Protein AF-A0A836QA30-F1 (afdb_monomer)

Foldseek 3Di:
DDPPDDPVVVVVVVVVVVVVVVVVVPPDPQQAWKKAWQAAWKWKADPNDTDIDGDHGDIDGDDAFIKIFGAPQTWMWTAALSNQKIKIFGHGWIKTFHDHDNVDTDIDTPDDDMDIDHHDDPDDPDDPPDPDDPDDDDDDDDDDPPPDPPDDPPDDPDDDDDDDDD

Secondary structure (DSSP, 8-state):
------HHHHHHHHHHHHHHHHHTT--------EEEEEES-EEEEETTEEEEE--TT-EEE--TT-EEEE-TT-EEEEEETTTTEEEEE-TT-EEEEEEE-SS-EEEEEEES-EEEE-PPPPP-------------------------------------------

Solvent-accessible surface area (backbone atoms only — not comparable to full-atom values): 10406 Å² total; per-residue (Å²): 136,82,84,83,75,55,70,69,59,53,53,50,52,50,51,55,51,52,56,52,56,62,67,59,71,72,60,71,80,68,52,64,34,29,36,34,33,67,37,46,35,36,38,42,36,49,96,91,43,77,47,81,48,65,62,56,78,44,75,43,85,56,56,67,57,28,30,42,38,32,33,68,80,15,36,33,43,34,32,32,74,62,60,57,25,39,37,39,40,33,41,58,17,33,36,35,36,57,44,74,52,96,88,51,74,44,70,43,78,79,44,65,48,71,50,79,46,71,66,76,76,80,79,74,93,66,79,90,75,83,86,83,77,93,71,93,80,86,81,86,80,92,71,84,84,84,73,83,81,87,68,88,82,87,70,84,84,76,79,85,78,84,81,80,85,128

Radius of gyration: 31.11 Å; Cα contacts (8 Å, |Δi|>4): 246; chains: 1; bounding box: 114×48×66 Å

Sequence (166 aa):
MQLIISKNKIVRLFGTVCVGLFFLQNIAIGAQNSLELHSGIVKLIRNGKSVILQKAGETYSLLANDRLQTGKDTQVSVYLKNRDNTVKLFSHSFFKLDDLSEEENSVALLTGKSNFSVKPLPESSGDEKEVNQNKEMKKVPENTLTAKLGGKLKGNLTKLVRTKQR

Structure (mmCIF, N/CA/C/O backbone):
data_AF-A0A836QA30-F1
#
_entry.id   AF-A0A836QA30-F1
#
loop_
_atom_site.group_PDB
_atom_site.id
_atom_site.type_symbol
_atom_site.label_atom_id
_atom_site.label_alt_id
_atom_site.label_comp_id
_atom_site.label_asym_id
_atom_site.label_entity_id
_atom_site.label_seq_id
_atom_site.pdbx_PDB_ins_code
_atom_site.Cartn_x
_atom_site.Cartn_y
_atom_site.Cartn_z
_atom_site.occupancy
_atom_site.B_iso_or_equiv
_atom_site.auth_seq_id
_atom_site.auth_comp_id
_atom_site.auth_asym_id
_atom_site.auth_atom_id
_atom_site.pdbx_PDB_model_num
ATOM 1 N N . MET A 1 1 ? 67.100 3.091 5.320 1.00 42.00 1 MET A N 1
ATOM 2 C CA . MET A 1 1 ? 66.411 4.398 5.357 1.00 42.00 1 MET A CA 1
ATOM 3 C C . MET A 1 1 ? 65.040 4.187 5.983 1.00 42.00 1 MET A C 1
ATOM 5 O O . MET A 1 1 ? 64.217 3.519 5.377 1.00 42.00 1 MET A O 1
ATOM 9 N N . GLN A 1 2 ? 64.838 4.636 7.223 1.00 43.09 2 GLN A N 1
ATOM 10 C CA . GLN A 1 2 ? 63.576 4.464 7.956 1.00 43.09 2 GLN A CA 1
ATOM 11 C C . GLN A 1 2 ? 62.669 5.663 7.657 1.00 43.09 2 GLN A C 1
ATOM 13 O O . GLN A 1 2 ? 63.050 6.804 7.918 1.00 43.09 2 GLN A O 1
ATOM 18 N N . LEU A 1 3 ? 61.496 5.419 7.071 1.00 51.47 3 LEU A N 1
ATOM 19 C CA . LEU A 1 3 ? 60.522 6.465 6.765 1.00 51.47 3 LEU A CA 1
ATOM 20 C C . LEU A 1 3 ? 59.831 6.882 8.075 1.00 51.47 3 LEU A C 1
ATOM 22 O O . LEU A 1 3 ? 58.928 6.205 8.561 1.00 51.47 3 LEU A O 1
ATOM 26 N N . ILE A 1 4 ? 60.272 7.986 8.679 1.00 60.66 4 ILE A N 1
ATOM 27 C CA . ILE A 1 4 ? 59.645 8.544 9.884 1.00 60.66 4 ILE A CA 1
ATOM 28 C C . ILE A 1 4 ? 58.385 9.294 9.447 1.00 60.66 4 ILE A C 1
ATOM 30 O O . ILE A 1 4 ? 58.407 10.488 9.143 1.00 60.66 4 ILE A O 1
ATOM 34 N N . ILE A 1 5 ? 57.266 8.578 9.374 1.00 59.31 5 ILE A N 1
ATOM 35 C CA . ILE A 1 5 ? 55.958 9.193 9.152 1.00 59.31 5 ILE A CA 1
ATOM 36 C C . ILE A 1 5 ? 55.502 9.785 10.488 1.00 59.31 5 ILE A C 1
ATOM 38 O O . ILE A 1 5 ? 55.286 9.067 11.464 1.00 59.31 5 ILE A O 1
ATOM 42 N N . SER A 1 6 ? 55.369 11.112 10.557 1.00 60.56 6 SER A N 1
ATOM 43 C CA . SER A 1 6 ? 54.901 11.775 11.774 1.00 60.56 6 SER A CA 1
ATOM 44 C C . SER A 1 6 ? 53.433 11.426 12.043 1.00 60.56 6 SER A C 1
ATOM 46 O O . SER A 1 6 ? 52.582 11.530 11.155 1.00 60.56 6 SER A O 1
ATOM 48 N N . LYS A 1 7 ? 53.119 11.040 13.289 1.00 58.62 7 LYS A N 1
ATOM 49 C CA . LYS A 1 7 ? 51.756 10.678 13.731 1.00 58.62 7 LYS A CA 1
ATOM 50 C C . LYS A 1 7 ? 50.705 11.722 13.316 1.00 58.62 7 LYS A C 1
ATOM 52 O O . LYS A 1 7 ? 49.603 11.363 12.921 1.00 58.62 7 LYS A O 1
ATOM 57 N N . ASN A 1 8 ? 51.074 13.004 13.286 1.00 57.38 8 ASN A N 1
ATOM 58 C CA . ASN A 1 8 ? 50.180 14.114 12.935 1.00 57.38 8 ASN A CA 1
ATOM 59 C C . ASN A 1 8 ? 49.786 14.140 11.445 1.00 57.38 8 ASN A C 1
ATOM 61 O O . ASN A 1 8 ? 48.701 14.618 11.114 1.00 57.38 8 ASN A O 1
ATOM 65 N N . LYS A 1 9 ? 50.638 13.629 10.540 1.00 57.25 9 LYS A N 1
ATOM 66 C CA . LYS A 1 9 ? 50.304 13.490 9.111 1.00 57.25 9 LYS A CA 1
ATOM 67 C C . LYS A 1 9 ? 49.344 12.322 8.873 1.00 57.25 9 LYS A C 1
ATOM 69 O O . LYS A 1 9 ? 48.428 12.470 8.074 1.00 57.25 9 LYS A O 1
ATOM 74 N N . ILE A 1 10 ? 49.492 11.218 9.613 1.00 59.97 10 ILE A N 1
ATOM 75 C CA . ILE A 1 10 ? 48.568 10.068 9.568 1.00 59.97 10 ILE A CA 1
ATOM 76 C C . ILE A 1 10 ? 47.189 10.460 10.106 1.00 59.97 10 ILE A C 1
ATOM 78 O O . ILE A 1 10 ? 46.189 10.156 9.468 1.00 59.97 10 ILE A O 1
ATOM 82 N N . VAL A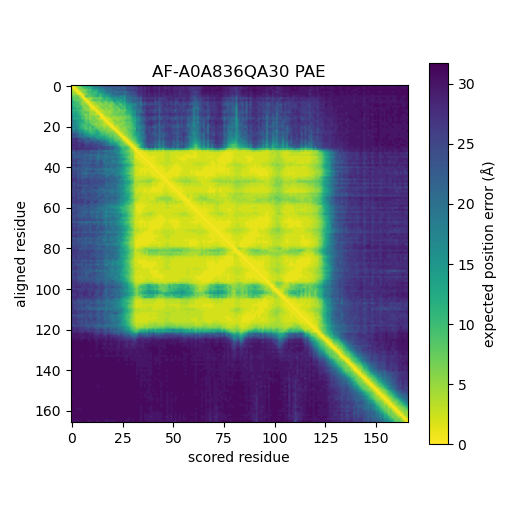 1 11 ? 47.125 11.190 11.226 1.00 60.25 11 VAL A N 1
ATOM 83 C CA . VAL A 1 11 ? 45.853 11.651 11.818 1.00 60.25 11 VAL A CA 1
ATOM 84 C C . VAL A 1 11 ? 45.111 12.616 10.889 1.00 60.25 11 VAL A C 1
ATOM 86 O O . VAL A 1 11 ? 43.897 12.507 10.740 1.00 60.25 11 VAL A O 1
ATOM 89 N N . ARG A 1 12 ? 45.826 13.524 10.210 1.00 59.16 12 ARG A N 1
ATOM 90 C CA . ARG A 1 12 ? 45.219 14.408 9.202 1.00 59.16 12 ARG A CA 1
ATOM 91 C C . ARG A 1 12 ? 44.728 13.640 7.976 1.00 59.16 12 ARG A C 1
ATOM 93 O O . ARG A 1 12 ? 43.618 13.895 7.529 1.00 59.16 12 ARG A O 1
ATOM 100 N N . LEU A 1 13 ? 45.508 12.679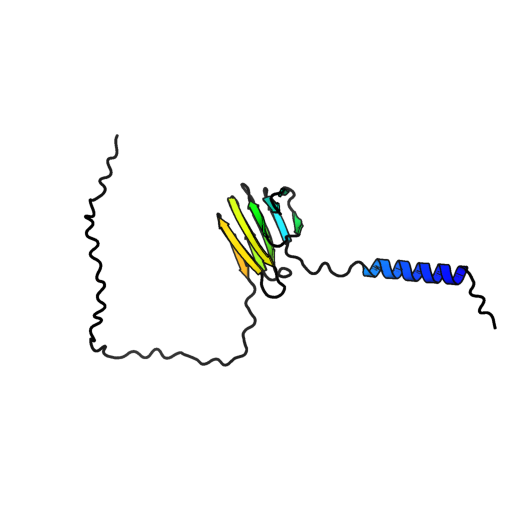 7.479 1.00 59.44 13 LEU A N 1
ATOM 101 C CA . LEU A 1 13 ? 45.127 11.866 6.324 1.00 59.44 13 LEU A CA 1
ATOM 102 C C . LEU A 1 13 ? 43.908 10.977 6.632 1.00 59.44 13 LEU A C 1
ATOM 104 O O . LEU A 1 13 ? 42.975 10.936 5.838 1.00 59.44 13 LEU A O 1
ATOM 108 N N . PHE A 1 14 ? 43.866 10.348 7.812 1.00 59.19 14 PHE A N 1
ATOM 109 C CA . PHE A 1 14 ? 42.701 9.586 8.276 1.00 59.19 14 PHE A CA 1
ATOM 110 C C . PHE A 1 14 ? 41.471 10.474 8.477 1.00 59.19 14 PHE A C 1
ATOM 112 O O . PHE A 1 14 ? 40.382 10.095 8.064 1.00 59.19 14 PHE A O 1
ATOM 119 N N . GLY A 1 15 ? 41.628 11.669 9.056 1.00 59.62 15 GLY A N 1
ATOM 120 C CA . GLY A 1 15 ? 40.524 12.617 9.227 1.00 59.62 15 GLY A CA 1
ATOM 121 C C . GLY A 1 15 ? 39.902 13.038 7.893 1.00 59.62 15 GLY A C 1
ATOM 122 O O . GLY A 1 15 ? 38.684 13.000 7.746 1.00 59.62 15 GLY A O 1
ATOM 123 N N . THR A 1 16 ? 40.724 13.369 6.894 1.00 61.72 16 THR A N 1
ATOM 124 C CA . THR A 1 16 ? 40.241 13.765 5.562 1.00 61.72 16 THR A CA 1
ATOM 125 C C . THR A 1 16 ? 39.596 12.599 4.804 1.00 61.72 16 THR A C 1
ATOM 127 O O . THR A 1 16 ? 38.565 12.795 4.164 1.00 61.72 16 THR A O 1
ATOM 130 N N . VAL A 1 17 ? 40.135 11.380 4.918 1.00 64.19 17 VAL A N 1
ATOM 131 C CA . VAL A 1 17 ? 39.548 10.176 4.300 1.00 64.19 17 VAL A CA 1
ATOM 132 C C . VAL A 1 17 ? 38.220 9.793 4.964 1.00 64.19 17 VAL A C 1
ATOM 134 O O . VAL A 1 17 ? 37.253 9.516 4.260 1.00 64.19 17 VAL A O 1
ATOM 137 N N . CYS A 1 18 ? 38.122 9.848 6.296 1.00 60.84 18 CYS A N 1
ATOM 138 C CA . CYS A 1 18 ? 36.878 9.566 7.019 1.00 60.84 18 CYS A CA 1
ATOM 139 C C . CYS A 1 18 ? 35.778 10.588 6.700 1.00 60.84 18 CYS A C 1
ATOM 141 O O . CYS A 1 18 ? 34.635 10.200 6.480 1.00 60.84 18 CYS A O 1
ATOM 143 N N . VAL A 1 19 ? 36.115 11.880 6.617 1.00 60.50 19 VAL A N 1
ATOM 144 C CA . VAL A 1 19 ? 35.158 12.926 6.222 1.00 60.50 19 VAL A CA 1
ATOM 145 C C . VAL A 1 19 ? 34.716 12.742 4.765 1.00 60.50 19 VAL A C 1
ATOM 147 O O . VAL A 1 19 ? 33.528 12.850 4.481 1.00 60.50 19 VAL A O 1
ATOM 150 N N . GLY A 1 20 ? 35.625 12.368 3.857 1.00 59.28 20 GLY A N 1
ATOM 151 C CA . GLY A 1 20 ? 35.287 12.024 2.470 1.00 59.28 20 GLY A CA 1
ATOM 152 C C . GLY A 1 20 ? 34.356 10.810 2.347 1.00 59.28 20 GLY A C 1
ATOM 153 O O . GLY A 1 20 ? 33.390 10.863 1.589 1.00 59.28 20 GLY A O 1
ATOM 154 N N . LEU A 1 21 ? 34.579 9.746 3.132 1.00 57.50 21 LEU A N 1
ATOM 155 C CA . LEU A 1 21 ? 33.704 8.563 3.148 1.00 57.50 21 LEU A CA 1
ATOM 156 C C . LEU A 1 21 ? 32.300 8.851 3.703 1.00 57.50 21 LEU A C 1
ATOM 158 O O . LEU A 1 21 ? 31.344 8.216 3.261 1.00 57.50 21 LEU A O 1
ATOM 162 N N . PHE A 1 22 ? 32.148 9.803 4.630 1.00 56.12 22 PHE A N 1
ATOM 163 C CA . PHE A 1 22 ? 30.830 10.209 5.137 1.00 56.12 22 PHE A CA 1
ATOM 164 C C . PHE A 1 22 ? 29.952 10.845 4.047 1.00 56.12 22 PHE A C 1
ATOM 166 O O . PHE A 1 22 ? 28.738 10.649 4.051 1.00 56.12 22 PHE A O 1
ATOM 173 N N . PHE A 1 23 ? 30.543 11.545 3.073 1.00 54.69 23 PHE A N 1
ATOM 174 C CA . PHE A 1 23 ? 29.789 12.142 1.964 1.00 54.69 23 PHE A CA 1
ATOM 175 C C . PHE A 1 23 ? 29.362 11.130 0.892 1.00 54.69 23 PHE A C 1
ATOM 177 O O . PHE A 1 23 ? 28.384 11.380 0.189 1.00 54.69 23 PHE A O 1
ATOM 184 N N . LEU A 1 24 ? 30.021 9.969 0.793 1.00 55.22 24 LEU A N 1
ATOM 185 C CA . LEU A 1 24 ? 29.634 8.920 -0.157 1.00 55.22 24 LEU A CA 1
ATOM 186 C C . LEU A 1 24 ? 28.432 8.080 0.301 1.00 55.22 24 LEU A C 1
ATOM 188 O O . LEU A 1 24 ? 27.913 7.313 -0.498 1.00 55.22 24 LEU A O 1
ATOM 192 N N . GLN A 1 25 ? 27.947 8.216 1.541 1.00 49.94 25 GLN A N 1
ATOM 193 C CA . GLN A 1 25 ? 26.810 7.415 2.025 1.00 49.94 25 GLN A CA 1
ATOM 194 C C . GLN A 1 25 ? 25.441 7.893 1.516 1.00 49.94 25 GLN A C 1
ATOM 196 O O . GLN A 1 25 ? 24.448 7.199 1.710 1.00 49.94 25 GLN A O 1
ATOM 201 N N . ASN A 1 26 ? 25.378 9.012 0.788 1.00 48.56 26 ASN A N 1
ATOM 202 C CA . ASN A 1 26 ? 24.203 9.377 -0.008 1.00 48.56 26 ASN A CA 1
ATOM 203 C C . ASN A 1 26 ? 24.276 8.734 -1.402 1.00 48.56 26 ASN A C 1
ATOM 205 O O . ASN A 1 26 ? 24.050 9.397 -2.415 1.00 48.56 26 ASN A O 1
ATOM 209 N N . ILE A 1 27 ? 24.613 7.441 -1.472 1.00 50.47 27 ILE A N 1
ATOM 210 C CA . ILE A 1 27 ? 24.292 6.661 -2.667 1.00 50.47 27 ILE A CA 1
ATOM 211 C C . ILE A 1 27 ? 22.777 6.699 -2.759 1.00 50.47 27 ILE A C 1
ATOM 213 O O . ILE A 1 27 ? 22.088 6.287 -1.825 1.00 50.47 27 ILE A O 1
ATOM 217 N N . ALA A 1 28 ? 22.308 7.293 -3.855 1.00 47.84 28 ALA A N 1
ATOM 218 C CA . ALA A 1 28 ? 20.918 7.443 -4.224 1.00 47.84 28 ALA A CA 1
ATOM 219 C C . ALA A 1 28 ? 20.082 6.301 -3.647 1.00 47.84 28 ALA A C 1
ATOM 221 O O . ALA A 1 28 ? 20.346 5.130 -3.930 1.00 47.84 28 ALA A O 1
ATOM 222 N N . ILE A 1 29 ? 19.073 6.651 -2.847 1.00 49.47 29 ILE A N 1
ATOM 223 C CA . ILE A 1 29 ? 17.945 5.768 -2.576 1.00 49.47 29 ILE A CA 1
ATOM 224 C C . ILE A 1 29 ? 17.317 5.542 -3.954 1.00 49.47 29 ILE A C 1
ATOM 226 O O . ILE A 1 29 ? 16.447 6.302 -4.380 1.00 49.47 29 ILE A O 1
ATOM 230 N N . GLY A 1 30 ? 17.864 4.578 -4.706 1.00 46.28 30 GLY A N 1
ATOM 231 C CA . GLY A 1 30 ? 17.323 4.112 -5.971 1.00 46.28 30 GLY A CA 1
ATOM 232 C C . GLY A 1 30 ? 15.865 3.838 -5.687 1.00 46.28 30 GLY A C 1
ATOM 233 O O . GLY A 1 30 ? 15.567 3.174 -4.697 1.00 46.28 30 GLY A O 1
ATOM 234 N N . ALA A 1 31 ? 14.989 4.515 -6.418 1.00 54.00 31 ALA A N 1
ATOM 235 C CA . ALA A 1 31 ? 13.621 4.779 -6.020 1.00 54.00 31 ALA A CA 1
ATOM 236 C C . ALA A 1 31 ? 12.812 3.479 -5.835 1.00 54.00 31 ALA A C 1
ATOM 238 O O . ALA A 1 31 ? 12.088 3.001 -6.705 1.00 54.00 31 ALA A O 1
ATOM 239 N N . GLN A 1 32 ? 12.932 2.924 -4.630 1.00 75.19 32 GLN A N 1
ATOM 240 C CA . GLN A 1 32 ? 12.222 1.745 -4.178 1.00 75.19 32 GLN A CA 1
ATOM 241 C C . GLN A 1 32 ? 10.716 1.990 -4.276 1.00 75.19 32 GLN A C 1
ATOM 243 O O . GLN A 1 32 ? 10.222 3.113 -4.107 1.00 75.19 32 GLN A O 1
ATOM 248 N N . ASN A 1 33 ? 9.985 0.911 -4.552 1.00 89.38 33 ASN A N 1
ATOM 249 C CA . ASN A 1 33 ? 8.530 0.915 -4.550 1.00 89.38 33 ASN A CA 1
ATOM 250 C C . ASN A 1 33 ? 8.043 1.501 -3.220 1.00 89.38 33 ASN A C 1
ATOM 252 O O . ASN A 1 33 ? 8.533 1.136 -2.150 1.00 89.38 33 ASN A O 1
ATOM 256 N N . SER A 1 34 ? 7.130 2.462 -3.277 1.00 93.31 34 SER A N 1
ATOM 257 C CA . SER A 1 34 ? 6.763 3.255 -2.105 1.00 93.31 34 SER A CA 1
ATOM 258 C C . SER A 1 34 ? 5.293 3.638 -2.106 1.00 93.31 34 SER A C 1
ATOM 260 O O . SER A 1 34 ? 4.612 3.589 -3.127 1.00 93.31 34 SER A O 1
ATOM 262 N N . LEU A 1 35 ? 4.794 3.995 -0.931 1.00 95.19 35 LEU A N 1
ATOM 263 C CA . LEU A 1 35 ? 3.431 4.436 -0.692 1.00 95.19 35 LEU A CA 1
ATOM 264 C C . LEU A 1 35 ? 3.449 5.808 -0.038 1.00 95.19 35 LEU A C 1
ATOM 266 O O . LEU A 1 35 ? 4.111 5.991 0.974 1.00 95.19 35 LEU A O 1
ATOM 270 N N . GLU A 1 36 ? 2.664 6.733 -0.570 1.00 96.50 36 GLU A N 1
ATOM 271 C CA . GLU A 1 36 ? 2.393 8.037 0.021 1.00 96.50 36 GLU A CA 1
ATOM 272 C C . GLU A 1 36 ? 0.914 8.130 0.397 1.00 96.50 36 GLU A C 1
ATOM 274 O O . GLU A 1 36 ? 0.019 7.913 -0.431 1.00 96.50 36 GLU A O 1
ATOM 279 N N . LEU A 1 37 ? 0.659 8.431 1.670 1.00 97.06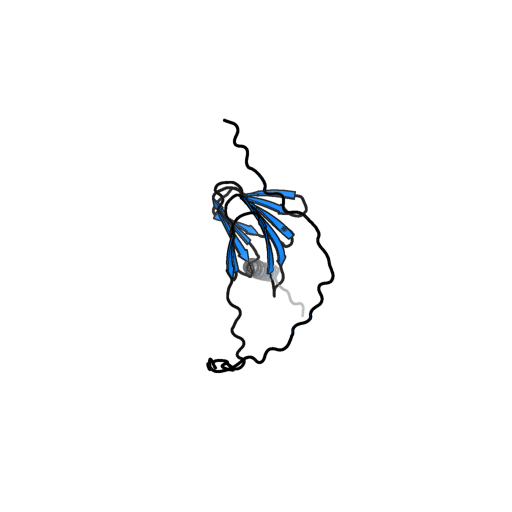 37 LEU A N 1
ATOM 280 C CA . LEU A 1 37 ? -0.687 8.625 2.198 1.00 97.06 37 LEU A CA 1
ATOM 281 C C . LEU A 1 37 ? -1.103 10.089 2.018 1.00 97.06 37 LEU A C 1
ATOM 283 O O . LEU A 1 37 ? -0.474 10.968 2.592 1.00 97.06 37 LEU A O 1
ATOM 287 N N . HIS A 1 38 ? -2.178 10.364 1.279 1.00 96.62 38 HIS A N 1
ATOM 288 C CA . HIS A 1 38 ? -2.700 11.733 1.108 1.00 96.62 38 HIS A CA 1
ATOM 289 C C . HIS A 1 38 ? -3.747 12.077 2.163 1.00 96.62 38 HIS A C 1
ATOM 291 O O . HIS A 1 38 ? -3.761 13.178 2.704 1.00 96.62 38 HIS A O 1
ATOM 297 N N . SER A 1 39 ? -4.623 11.124 2.475 1.00 96.94 39 SER A N 1
ATOM 298 C CA . SER A 1 39 ? -5.668 11.280 3.487 1.00 96.94 39 SER A CA 1
ATOM 299 C C . SER A 1 39 ? -6.110 9.930 4.039 1.00 96.94 39 SER A C 1
ATOM 301 O O . SER A 1 39 ? -5.971 8.905 3.370 1.00 96.94 39 SER A O 1
ATOM 303 N N . GLY A 1 40 ? -6.711 9.937 5.229 1.00 96.31 40 GLY A N 1
ATOM 304 C CA . GLY A 1 40 ? -7.340 8.763 5.830 1.00 96.31 40 GLY A CA 1
ATOM 305 C C . GLY A 1 40 ? -6.350 7.823 6.518 1.00 96.31 40 GLY A C 1
ATOM 306 O O . GLY A 1 40 ? -5.447 8.262 7.225 1.00 96.31 40 GLY A O 1
ATOM 307 N N . ILE A 1 41 ? -6.563 6.517 6.360 1.00 97.31 41 ILE A N 1
ATOM 308 C CA . ILE A 1 41 ? -5.853 5.470 7.102 1.00 97.31 41 ILE A CA 1
ATOM 309 C C . ILE A 1 41 ? -5.555 4.275 6.202 1.00 97.31 41 ILE A C 1
ATOM 311 O O . ILE A 1 41 ? -6.415 3.799 5.458 1.00 97.31 41 ILE A O 1
ATOM 315 N N . VAL A 1 42 ? -4.341 3.744 6.311 1.00 98.19 42 VAL A N 1
ATOM 316 C CA . VAL A 1 42 ? -3.916 2.546 5.581 1.00 98.19 42 VAL A CA 1
ATOM 317 C C . VAL A 1 42 ? -3.372 1.525 6.552 1.00 98.19 42 VAL A C 1
ATOM 319 O O . VAL A 1 42 ? -2.542 1.829 7.403 1.00 98.19 42 VAL A O 1
ATOM 322 N N . LYS A 1 43 ? -3.804 0.282 6.396 1.00 98.25 43 LYS A N 1
ATOM 323 C CA . LYS A 1 43 ? -3.204 -0.867 7.058 1.00 98.25 43 LYS A CA 1
ATOM 324 C C . LYS A 1 43 ? -2.224 -1.531 6.096 1.00 98.25 43 LYS A C 1
ATOM 326 O O . LYS A 1 43 ? -2.642 -2.132 5.108 1.00 98.25 43 LYS A O 1
ATOM 331 N N . LEU A 1 44 ? -0.936 -1.426 6.405 1.00 97.81 44 LEU A N 1
ATOM 332 C CA . LEU A 1 44 ? 0.137 -2.165 5.746 1.00 97.81 44 LEU A CA 1
ATOM 333 C C . LEU A 1 44 ? 0.291 -3.524 6.431 1.00 97.81 44 LEU A C 1
ATOM 335 O O . LEU A 1 44 ? 0.501 -3.593 7.639 1.00 97.81 44 LEU A O 1
ATOM 339 N N . ILE A 1 45 ? 0.191 -4.606 5.668 1.00 98.00 45 ILE A N 1
ATOM 340 C CA . ILE A 1 45 ? 0.303 -5.979 6.154 1.00 98.00 45 ILE A CA 1
ATOM 341 C C . ILE A 1 45 ? 1.543 -6.614 5.530 1.00 98.00 45 ILE A C 1
ATOM 343 O O . ILE A 1 45 ? 1.574 -6.856 4.324 1.00 98.00 45 ILE A O 1
ATOM 347 N N . ARG A 1 46 ? 2.521 -6.950 6.371 1.00 95.62 46 ARG A N 1
ATOM 348 C CA . ARG A 1 46 ? 3.806 -7.544 5.989 1.00 95.62 46 ARG A CA 1
ATOM 349 C C . ARG A 1 46 ? 4.082 -8.769 6.849 1.00 95.62 46 ARG A C 1
ATOM 351 O O . ARG A 1 46 ? 4.108 -8.669 8.073 1.00 95.62 46 ARG A O 1
ATOM 358 N N . ASN A 1 47 ? 4.276 -9.930 6.223 1.00 92.75 47 ASN A N 1
ATOM 359 C CA . ASN A 1 47 ? 4.596 -11.192 6.912 1.00 92.75 47 ASN A CA 1
ATOM 360 C C . ASN A 1 47 ? 3.654 -11.498 8.097 1.00 92.75 47 ASN A C 1
ATOM 362 O O . ASN A 1 47 ? 4.089 -11.833 9.195 1.00 92.75 47 ASN A O 1
ATOM 366 N N . GLY A 1 48 ? 2.348 -11.290 7.897 1.00 92.44 48 GLY A N 1
ATOM 367 C CA . GLY A 1 48 ? 1.312 -11.489 8.922 1.00 92.44 48 GLY A CA 1
ATOM 368 C C . GLY A 1 48 ? 1.204 -10.377 9.974 1.00 92.44 48 GLY A C 1
ATOM 369 O O . GLY A 1 48 ? 0.207 -10.318 10.689 1.00 92.44 48 GLY A O 1
ATOM 370 N N . LYS A 1 49 ? 2.165 -9.450 10.042 1.00 96.75 49 LYS A N 1
ATOM 371 C CA . LYS A 1 49 ? 2.121 -8.281 10.930 1.00 96.75 49 LYS A CA 1
ATOM 372 C C . LYS A 1 49 ? 1.427 -7.119 10.240 1.00 96.75 49 LYS A C 1
ATOM 374 O O . LYS A 1 49 ? 1.539 -6.954 9.030 1.00 96.75 49 LYS A O 1
ATOM 379 N N . SER A 1 50 ? 0.701 -6.319 11.013 1.00 96.88 50 SER A N 1
ATOM 380 C CA . SER A 1 50 ? -0.014 -5.148 10.508 1.00 96.88 50 SER A CA 1
ATOM 381 C C . SER A 1 50 ? 0.520 -3.875 11.147 1.00 96.88 50 SER A C 1
ATOM 383 O O . SER A 1 50 ? 0.659 -3.818 12.365 1.00 96.88 50 SER A O 1
ATOM 385 N N . VAL A 1 51 ? 0.765 -2.857 10.331 1.00 96.94 51 VAL A N 1
ATOM 386 C CA . VAL A 1 51 ? 1.121 -1.502 10.755 1.00 96.94 51 VAL A CA 1
ATOM 387 C C . VAL A 1 51 ? 0.054 -0.549 10.232 1.00 96.94 51 VAL A C 1
ATOM 389 O O . VAL A 1 51 ? -0.396 -0.673 9.094 1.00 96.94 51 VAL A O 1
ATOM 392 N N . ILE A 1 52 ? -0.378 0.378 11.080 1.00 97.69 52 ILE A N 1
ATOM 393 C CA . ILE A 1 52 ? -1.389 1.374 10.739 1.00 97.69 52 ILE A CA 1
ATOM 394 C C . ILE A 1 52 ? -0.695 2.696 10.415 1.00 97.69 52 ILE A C 1
ATOM 396 O O . ILE A 1 52 ? 0.009 3.249 11.254 1.00 97.69 52 ILE A O 1
ATOM 400 N N . LEU A 1 53 ? -0.928 3.199 9.208 1.00 96.62 53 LEU A N 1
ATOM 401 C CA . LEU A 1 53 ? -0.396 4.452 8.689 1.00 96.62 53 LEU A CA 1
ATOM 402 C C . LEU A 1 53 ? -1.519 5.491 8.700 1.00 96.62 53 LEU A C 1
ATOM 404 O O . LEU A 1 53 ? -2.584 5.255 8.128 1.00 96.62 53 LEU A O 1
ATOM 408 N N . GLN A 1 54 ? -1.295 6.615 9.378 1.00 95.69 54 GLN A N 1
ATOM 409 C CA . GLN A 1 54 ? -2.283 7.699 9.534 1.00 95.69 54 GLN A CA 1
ATOM 410 C C . GLN A 1 54 ? -1.707 9.077 9.205 1.00 95.69 54 GLN A C 1
ATOM 412 O O . GLN A 1 54 ? -2.445 10.056 9.122 1.00 95.69 54 GLN A O 1
ATOM 417 N N . LYS A 1 55 ? -0.385 9.180 9.041 1.00 94.19 55 LYS A N 1
ATOM 418 C CA . LYS A 1 55 ? 0.270 10.457 8.801 1.00 94.19 55 LYS A CA 1
ATOM 419 C C . LYS A 1 55 ? 0.279 10.760 7.307 1.00 94.19 55 LYS A C 1
ATOM 421 O O . LYS A 1 55 ? 0.943 10.079 6.529 1.00 94.19 55 LYS A O 1
ATOM 426 N N . ALA A 1 56 ? -0.490 11.772 6.923 1.00 94.31 56 ALA A N 1
ATOM 427 C CA . ALA A 1 56 ? -0.530 12.257 5.553 1.00 94.31 56 ALA A CA 1
ATOM 428 C C . ALA A 1 56 ? 0.807 12.907 5.149 1.00 94.31 56 ALA A C 1
ATOM 430 O O . ALA A 1 56 ? 1.494 13.503 5.981 1.00 94.31 56 ALA A O 1
ATOM 431 N N . GLY A 1 57 ? 1.169 12.782 3.874 1.00 91.31 57 GLY A N 1
ATOM 432 C CA . GLY A 1 57 ? 2.411 13.284 3.283 1.00 91.31 57 GLY A CA 1
ATOM 433 C C . GLY A 1 57 ? 3.653 12.442 3.586 1.00 91.31 57 GLY A C 1
ATOM 434 O O . GLY A 1 57 ? 4.718 12.711 3.034 1.00 91.31 57 GLY A O 1
ATOM 435 N N . GLU A 1 58 ? 3.556 11.415 4.436 1.00 88.94 58 GLU A N 1
ATOM 436 C CA . GLU A 1 58 ? 4.669 10.493 4.652 1.00 88.94 58 GLU A CA 1
ATOM 437 C C . GLU A 1 58 ? 4.743 9.431 3.561 1.00 88.94 58 GLU A C 1
ATOM 439 O O . GLU A 1 58 ? 3.736 8.859 3.136 1.00 88.94 58 GLU A O 1
ATOM 444 N N . THR A 1 59 ? 5.979 9.159 3.140 1.00 92.06 59 THR A N 1
ATOM 445 C CA . THR A 1 59 ? 6.301 8.081 2.211 1.00 92.06 59 THR A CA 1
ATOM 446 C C . THR A 1 59 ? 6.813 6.867 2.983 1.00 92.06 59 THR A C 1
ATOM 448 O O . THR A 1 59 ? 7.690 6.988 3.836 1.00 92.06 59 THR A O 1
ATOM 451 N N . TYR A 1 60 ? 6.297 5.690 2.648 1.00 93.12 60 TYR A N 1
ATOM 452 C CA . TYR A 1 60 ? 6.639 4.410 3.255 1.00 93.12 60 TYR A CA 1
ATOM 453 C C . TYR A 1 60 ? 7.173 3.454 2.190 1.00 93.12 60 TYR A C 1
ATOM 455 O O . TYR A 1 60 ? 6.539 3.265 1.153 1.00 93.12 60 TYR A O 1
ATOM 463 N N . SER A 1 61 ? 8.320 2.822 2.443 1.00 92.88 61 SER A N 1
ATOM 464 C CA . SER A 1 61 ? 8.885 1.827 1.524 1.00 92.88 61 SER A CA 1
ATOM 465 C C . SER A 1 61 ? 8.067 0.535 1.524 1.00 92.88 61 SER A C 1
ATOM 467 O O . SER A 1 61 ? 7.791 -0.056 2.578 1.00 92.88 61 SER A O 1
ATOM 469 N N . LEU A 1 62 ? 7.723 0.078 0.325 1.00 92.94 62 LEU A N 1
ATOM 470 C CA . LEU A 1 62 ? 6.998 -1.158 0.078 1.00 92.94 62 LEU A CA 1
ATOM 471 C C . LEU A 1 62 ? 7.955 -2.272 -0.340 1.00 92.94 62 LEU A C 1
ATOM 473 O O . LEU A 1 62 ? 8.935 -2.047 -1.047 1.00 92.94 62 LEU A O 1
ATOM 477 N N . LEU A 1 63 ? 7.637 -3.484 0.097 1.00 91.75 63 LEU A N 1
ATOM 478 C CA . LEU A 1 63 ? 8.351 -4.713 -0.216 1.00 91.75 63 LEU A CA 1
ATOM 479 C C . LEU A 1 63 ? 7.431 -5.682 -0.965 1.00 91.75 63 LEU A C 1
ATOM 481 O O . LEU A 1 63 ? 6.207 -5.528 -0.975 1.00 91.75 63 LEU A O 1
ATOM 485 N N . ALA A 1 64 ? 8.025 -6.702 -1.582 1.00 90.62 64 ALA A N 1
ATOM 486 C CA . ALA A 1 64 ? 7.269 -7.768 -2.226 1.00 90.62 64 ALA A CA 1
ATOM 487 C C . ALA A 1 64 ? 6.368 -8.476 -1.202 1.00 90.62 64 ALA A C 1
ATOM 489 O O . ALA A 1 64 ? 6.736 -8.630 -0.034 1.00 90.62 64 ALA A O 1
ATOM 490 N N . ASN A 1 65 ? 5.193 -8.919 -1.646 1.00 93.50 65 ASN A N 1
ATOM 491 C CA . ASN A 1 65 ? 4.137 -9.517 -0.823 1.00 93.50 65 ASN A CA 1
ATOM 492 C C . ASN A 1 65 ? 3.486 -8.591 0.219 1.00 93.50 65 ASN A C 1
ATOM 494 O O . ASN A 1 65 ? 2.641 -9.053 1.000 1.00 93.50 65 ASN A O 1
ATOM 498 N N . ASP A 1 66 ? 3.813 -7.296 0.228 1.00 95.75 66 ASP A N 1
ATOM 499 C CA . ASP A 1 66 ? 3.075 -6.334 1.036 1.00 95.75 66 ASP A CA 1
ATOM 500 C C . ASP A 1 66 ? 1.622 -6.246 0.574 1.00 95.75 66 ASP A C 1
ATOM 502 O O . ASP A 1 66 ? 1.300 -6.236 -0.617 1.00 95.75 66 ASP A O 1
ATOM 506 N N . ARG A 1 67 ? 0.720 -6.149 1.548 1.00 97.56 67 ARG A N 1
ATOM 507 C CA . ARG A 1 67 ? -0.701 -5.922 1.294 1.00 97.56 67 ARG A CA 1
ATOM 508 C C . ARG A 1 67 ? -1.144 -4.629 1.953 1.00 97.56 67 ARG A C 1
ATOM 510 O O . ARG A 1 67 ? -0.781 -4.350 3.091 1.00 97.56 67 ARG A O 1
ATOM 517 N N . LEU A 1 68 ? -1.952 -3.858 1.245 1.00 98.00 68 LEU A N 1
ATOM 518 C CA . LEU A 1 68 ? -2.432 -2.545 1.644 1.00 98.00 68 LEU A CA 1
ATOM 519 C C . LEU A 1 68 ? -3.948 -2.569 1.711 1.00 98.00 68 LEU A C 1
ATOM 521 O O . LEU A 1 68 ? -4.604 -2.846 0.711 1.00 98.00 68 LEU A O 1
ATOM 525 N N . GLN A 1 69 ? -4.507 -2.251 2.870 1.00 98.38 69 GLN A N 1
ATOM 526 C CA . GLN A 1 69 ? -5.945 -2.090 3.042 1.00 98.38 69 GLN A CA 1
ATOM 527 C C . GLN A 1 69 ? -6.251 -0.638 3.409 1.00 98.38 69 GLN A C 1
ATOM 529 O O . GLN A 1 69 ? -5.791 -0.152 4.442 1.00 98.38 69 GLN A O 1
ATOM 534 N N . THR A 1 70 ? -7.018 0.057 2.573 1.00 98.44 70 THR A N 1
ATOM 535 C CA . THR A 1 70 ? -7.406 1.454 2.802 1.00 98.44 70 THR A CA 1
ATOM 536 C C . THR A 1 70 ? -8.712 1.535 3.593 1.00 98.44 70 THR A C 1
ATOM 538 O O . THR A 1 70 ? -9.641 0.743 3.403 1.00 98.44 70 THR A O 1
ATOM 541 N N . GLY A 1 71 ? -8.779 2.491 4.517 1.00 98.00 71 GLY A N 1
ATOM 542 C CA . GLY A 1 71 ? -9.966 2.757 5.318 1.00 98.00 71 GLY A CA 1
ATOM 543 C C . GLY A 1 71 ? -10.987 3.637 4.604 1.00 98.00 71 GLY A C 1
ATOM 544 O O . GLY A 1 71 ? -10.994 3.771 3.379 1.00 98.00 71 GLY A O 1
ATOM 545 N N . LYS A 1 72 ? -11.869 4.244 5.399 1.00 97.50 72 LYS A N 1
ATOM 546 C CA . LYS A 1 72 ? -12.804 5.269 4.929 1.00 97.50 72 LYS A CA 1
ATOM 547 C C . LYS A 1 72 ? -12.039 6.552 4.572 1.00 97.50 72 LYS A C 1
ATOM 549 O O . LYS A 1 72 ? -10.978 6.804 5.142 1.00 97.50 72 LYS A O 1
ATOM 554 N N . ASP A 1 73 ? -12.571 7.334 3.634 1.00 96.75 73 ASP A N 1
ATOM 555 C CA . ASP A 1 73 ? -12.070 8.662 3.235 1.00 96.75 73 ASP A CA 1
ATOM 556 C C . ASP A 1 73 ? -10.551 8.694 2.955 1.00 96.75 73 ASP A C 1
ATOM 558 O O . ASP A 1 73 ? -9.844 9.667 3.228 1.00 96.75 73 ASP A O 1
ATOM 562 N N . THR A 1 74 ? -10.038 7.578 2.426 1.00 97.75 74 THR A N 1
ATOM 563 C CA . THR A 1 74 ? -8.608 7.334 2.253 1.00 97.75 74 THR A CA 1
ATOM 564 C C . THR A 1 74 ? -8.206 7.499 0.796 1.00 97.75 74 THR A C 1
ATOM 566 O O . THR A 1 74 ? -8.814 6.905 -0.098 1.00 97.75 74 THR A O 1
ATOM 569 N N . GLN A 1 75 ? -7.142 8.263 0.569 1.00 97.69 75 GLN A N 1
ATOM 570 C CA . GLN A 1 75 ? -6.498 8.388 -0.731 1.00 97.69 75 GLN A CA 1
ATOM 571 C C . GLN A 1 75 ? -4.997 8.158 -0.596 1.00 97.69 75 GLN A C 1
ATOM 573 O O . GLN A 1 75 ? -4.334 8.718 0.276 1.00 97.69 75 GLN A O 1
ATOM 578 N N . VAL A 1 76 ? -4.467 7.316 -1.477 1.00 97.81 76 VAL A N 1
ATOM 579 C CA . VAL A 1 76 ? -3.082 6.845 -1.443 1.00 97.81 76 VAL A CA 1
ATOM 580 C C . VAL A 1 76 ? -2.516 6.813 -2.850 1.00 97.81 76 VAL A C 1
ATOM 582 O O . VAL A 1 76 ? -3.200 6.366 -3.772 1.00 97.81 76 VAL A O 1
ATOM 585 N N . SER A 1 77 ? -1.255 7.210 -2.994 1.00 97.56 77 SER A N 1
ATOM 586 C CA . SER A 1 77 ? -0.458 6.932 -4.190 1.00 97.56 77 SER A CA 1
ATOM 587 C C . SER A 1 77 ? 0.556 5.841 -3.881 1.00 97.56 77 SER A C 1
ATOM 589 O O . SER A 1 77 ? 1.361 5.977 -2.965 1.00 97.56 77 SER A O 1
ATOM 591 N N . VAL A 1 78 ? 0.533 4.767 -4.658 1.00 96.56 78 VAL A N 1
ATOM 592 C CA . VAL A 1 78 ? 1.582 3.747 -4.681 1.00 96.56 78 VAL A CA 1
ATOM 593 C C . VAL A 1 78 ? 2.453 4.008 -5.899 1.00 96.56 78 VAL A C 1
ATOM 595 O O . VAL A 1 78 ? 1.962 3.997 -7.026 1.00 96.56 78 VAL A O 1
ATOM 598 N N . TYR A 1 79 ? 3.737 4.246 -5.675 1.00 94.31 79 TYR A N 1
ATOM 599 C CA . TYR A 1 79 ? 4.730 4.452 -6.715 1.00 94.31 79 TYR A CA 1
ATOM 600 C C . TYR A 1 79 ? 5.514 3.165 -6.940 1.00 94.31 79 TYR A C 1
ATOM 602 O O . TYR A 1 79 ? 6.054 2.581 -6.000 1.00 94.31 79 TYR A O 1
ATOM 610 N N . LEU A 1 80 ? 5.585 2.742 -8.196 1.00 91.56 80 LEU A N 1
ATOM 611 C CA . LEU A 1 80 ? 6.241 1.520 -8.640 1.00 91.56 80 LEU A CA 1
ATOM 612 C C . LEU A 1 80 ? 7.303 1.855 -9.692 1.00 91.56 80 LEU A C 1
ATOM 614 O O . LEU A 1 80 ? 7.171 2.856 -10.401 1.00 91.56 80 LEU A O 1
ATOM 618 N N . LYS A 1 81 ? 8.335 1.011 -9.815 1.00 86.62 81 LYS A N 1
ATOM 619 C CA . LYS A 1 81 ? 9.407 1.143 -10.825 1.00 86.62 81 LYS A CA 1
ATOM 620 C C . LYS A 1 81 ? 10.006 2.556 -10.851 1.00 86.62 81 LYS A C 1
ATOM 622 O O . LYS A 1 81 ? 9.850 3.284 -11.823 1.00 86.62 81 LYS A O 1
ATOM 627 N N . ASN A 1 82 ? 10.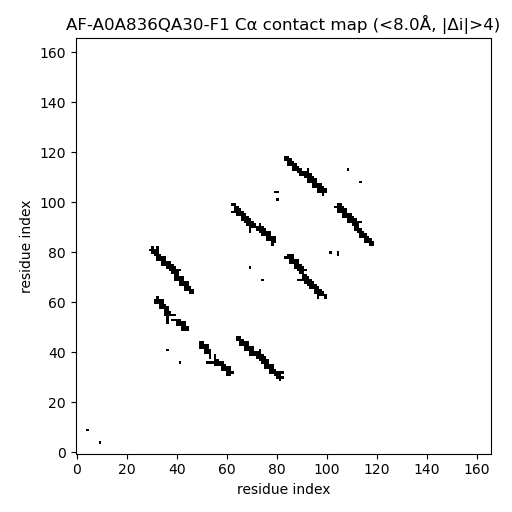622 2.994 -9.754 1.00 82.38 82 ASN A N 1
ATOM 628 C CA . ASN A 1 82 ? 11.202 4.338 -9.653 1.00 82.38 82 ASN A CA 1
ATOM 629 C C . ASN A 1 82 ? 10.225 5.493 -9.979 1.00 82.38 82 ASN A C 1
ATOM 631 O O . ASN A 1 82 ? 10.647 6.543 -10.457 1.00 82.38 82 ASN A O 1
ATOM 635 N N . ARG A 1 83 ? 8.926 5.316 -9.688 1.00 83.94 83 ARG A N 1
ATOM 636 C CA . ARG A 1 83 ? 7.823 6.251 -10.001 1.00 83.94 83 ARG A CA 1
ATOM 637 C C . ARG A 1 83 ? 7.417 6.330 -11.480 1.00 83.94 83 ARG A C 1
ATOM 639 O O . ARG A 1 83 ? 6.561 7.152 -11.799 1.00 83.94 83 ARG A O 1
ATOM 646 N N . ASP A 1 84 ? 7.938 5.470 -12.357 1.00 88.06 84 ASP A N 1
ATOM 647 C CA . ASP A 1 84 ? 7.444 5.366 -13.742 1.00 88.06 84 ASP A CA 1
ATOM 648 C C . ASP A 1 84 ? 5.970 4.937 -13.779 1.00 88.06 84 ASP A C 1
ATOM 650 O O . ASP A 1 84 ? 5.206 5.373 -14.640 1.00 88.06 84 ASP A O 1
ATOM 654 N N . ASN A 1 85 ? 5.561 4.103 -12.819 1.00 91.75 85 ASN A N 1
ATOM 655 C CA . ASN A 1 85 ? 4.197 3.613 -12.698 1.00 91.75 85 ASN A CA 1
ATOM 656 C C . ASN A 1 85 ? 3.597 4.081 -11.372 1.00 91.75 85 ASN A C 1
ATOM 658 O O . ASN A 1 85 ? 4.230 4.002 -10.3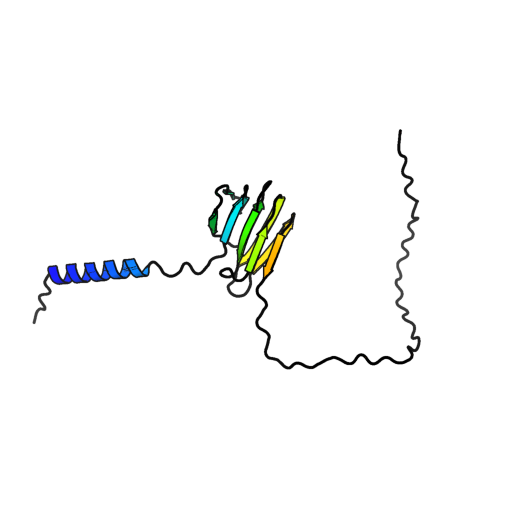20 1.00 91.75 85 ASN A O 1
ATOM 662 N N . THR A 1 86 ? 2.356 4.557 -11.407 1.00 94.81 86 THR A N 1
ATOM 663 C CA . THR A 1 86 ? 1.642 5.019 -10.213 1.00 94.81 86 THR A CA 1
ATOM 664 C C . THR A 1 86 ? 0.272 4.369 -10.129 1.00 94.81 86 THR A C 1
ATOM 666 O O . THR A 1 86 ? -0.476 4.331 -11.104 1.00 94.81 86 THR A O 1
ATOM 669 N N . VAL A 1 87 ? -0.088 3.907 -8.939 1.00 96.94 87 VAL A N 1
ATOM 670 C CA . VAL A 1 87 ? -1.398 3.338 -8.633 1.00 96.94 87 VAL A CA 1
ATOM 671 C C . VAL A 1 87 ? -2.052 4.192 -7.558 1.00 96.94 87 VAL A C 1
ATOM 673 O O . VAL A 1 87 ? -1.571 4.271 -6.431 1.00 96.94 87 VAL A O 1
ATOM 676 N N . LYS A 1 88 ? -3.161 4.851 -7.890 1.00 98.00 88 LYS A N 1
ATOM 677 C CA . LYS A 1 88 ? -3.972 5.576 -6.906 1.00 98.00 88 LYS A CA 1
ATOM 678 C C . LYS A 1 88 ? -4.970 4.607 -6.293 1.00 98.00 88 LYS A C 1
ATOM 680 O O . LYS A 1 88 ? -5.738 3.990 -7.030 1.00 98.00 88 LYS A O 1
ATOM 685 N N . LEU A 1 89 ? -4.972 4.474 -4.972 1.00 98.19 89 LEU A N 1
ATOM 686 C CA . LEU A 1 89 ? -5.938 3.669 -4.224 1.00 98.19 89 LEU A CA 1
ATOM 687 C C . LEU A 1 89 ? -6.931 4.590 -3.515 1.00 98.19 89 LEU A C 1
ATOM 689 O O . LEU A 1 89 ? -6.544 5.609 -2.937 1.00 98.19 89 LEU A O 1
ATOM 693 N N . PHE A 1 90 ? -8.207 4.216 -3.562 1.00 98.12 90 PHE A N 1
ATOM 694 C CA . PHE A 1 90 ? -9.295 4.935 -2.896 1.00 98.12 90 PHE A CA 1
ATOM 695 C C . PHE A 1 90 ? -9.790 4.165 -1.672 1.00 98.12 90 PHE A C 1
ATOM 697 O O . PHE A 1 90 ? -9.325 3.057 -1.397 1.00 98.12 90 PHE A O 1
ATOM 704 N N . SER A 1 91 ? -10.753 4.735 -0.952 1.00 98.06 91 SER A N 1
ATOM 705 C CA . SER A 1 91 ? -11.384 4.128 0.219 1.00 98.06 91 SER A CA 1
ATOM 706 C C . SER A 1 91 ? -11.838 2.684 -0.016 1.00 98.06 91 SER A C 1
ATOM 708 O O . SER A 1 91 ? -12.322 2.347 -1.097 1.00 98.06 91 SER A O 1
ATOM 710 N N . HIS A 1 92 ? -11.728 1.855 1.025 1.00 98.25 92 HIS A N 1
ATOM 711 C CA . HIS A 1 92 ? -12.171 0.453 1.030 1.00 98.25 92 HIS A CA 1
ATOM 712 C C . HIS A 1 92 ? -11.541 -0.430 -0.058 1.00 98.25 92 HIS A C 1
ATOM 714 O O . HIS A 1 92 ? -12.180 -1.337 -0.591 1.00 98.25 92 HIS A O 1
ATOM 720 N N . SER A 1 93 ? -10.276 -0.180 -0.373 1.00 98.25 93 SER A N 1
ATOM 721 C CA . SER A 1 93 ? -9.500 -0.959 -1.331 1.00 98.25 93 SER A CA 1
ATOM 722 C C . SER A 1 93 ? -8.555 -1.914 -0.623 1.00 98.25 93 SER A C 1
ATOM 724 O O . SER A 1 93 ? -7.980 -1.584 0.414 1.00 98.25 93 SER A O 1
ATOM 726 N N . PHE A 1 94 ? -8.382 -3.099 -1.203 1.00 98.25 94 PHE A N 1
ATOM 727 C CA . PHE A 1 94 ? -7.394 -4.073 -0.766 1.00 98.25 94 PHE A CA 1
ATOM 728 C C . PHE A 1 94 ? -6.472 -4.397 -1.934 1.00 98.25 94 PHE A C 1
ATOM 730 O O . PHE A 1 94 ? -6.909 -4.924 -2.955 1.00 98.25 94 PHE A O 1
ATOM 737 N N . PHE A 1 95 ? -5.204 -4.046 -1.784 1.00 98.00 95 PHE A N 1
ATOM 738 C CA . PHE A 1 95 ? -4.191 -4.113 -2.825 1.00 98.00 95 PHE A CA 1
ATOM 739 C C . PHE A 1 95 ? -3.029 -4.988 -2.362 1.00 98.00 95 PHE A C 1
ATOM 741 O O . PHE A 1 95 ? -2.654 -4.952 -1.191 1.00 98.00 95 PHE A O 1
ATOM 748 N N . LYS A 1 96 ? -2.461 -5.779 -3.265 1.00 96.56 96 LYS A N 1
ATOM 749 C CA . LYS A 1 96 ? -1.314 -6.647 -3.009 1.00 96.56 96 LYS A CA 1
ATOM 750 C C . LYS A 1 96 ? -0.204 -6.309 -3.995 1.00 96.56 96 LYS A C 1
ATOM 752 O O . LYS A 1 96 ? -0.452 -6.208 -5.192 1.00 96.56 96 LYS A O 1
ATOM 757 N N . LEU A 1 97 ? 1.006 -6.154 -3.476 1.00 94.38 97 LEU A N 1
ATOM 758 C CA . LEU A 1 97 ? 2.220 -6.180 -4.275 1.00 94.38 97 LEU A CA 1
ATOM 759 C C . LEU A 1 97 ? 2.654 -7.641 -4.340 1.00 94.38 97 LEU A C 1
ATOM 761 O O . LEU A 1 97 ? 2.967 -8.215 -3.301 1.00 94.38 97 LEU A O 1
ATOM 765 N N . ASP A 1 98 ? 2.592 -8.263 -5.514 1.00 89.81 98 ASP A N 1
ATOM 766 C CA . ASP A 1 98 ? 2.936 -9.676 -5.676 1.00 89.81 98 ASP A CA 1
ATOM 767 C C . ASP A 1 98 ? 4.450 -9.836 -5.789 1.00 89.81 98 ASP A C 1
ATOM 769 O O . ASP A 1 98 ? 5.095 -10.276 -4.835 1.00 89.81 98 ASP A O 1
ATOM 773 N N . ASP A 1 99 ? 5.010 -9.413 -6.920 1.00 83.50 99 ASP A N 1
ATOM 774 C CA . ASP A 1 99 ? 6.432 -9.540 -7.220 1.00 83.50 99 ASP A CA 1
ATOM 775 C C . ASP A 1 99 ? 7.011 -8.199 -7.670 1.00 83.50 99 ASP A C 1
ATOM 777 O O . ASP A 1 99 ? 6.339 -7.415 -8.346 1.00 83.50 99 ASP A O 1
ATOM 781 N N . LEU A 1 100 ? 8.243 -7.930 -7.250 1.00 78.75 100 LEU A N 1
ATOM 782 C CA . LEU A 1 100 ? 8.958 -6.685 -7.501 1.00 78.75 100 LEU A CA 1
ATOM 783 C C . LEU A 1 100 ? 10.348 -7.043 -8.024 1.00 78.75 100 LEU A C 1
ATOM 785 O O . LEU A 1 100 ? 11.260 -7.314 -7.242 1.00 78.75 100 LEU A O 1
ATOM 789 N N . SER A 1 101 ? 10.495 -7.034 -9.345 1.00 73.88 101 SER A N 1
ATOM 790 C CA . SER A 1 101 ? 11.774 -7.210 -10.032 1.00 73.88 101 SER A CA 1
ATOM 791 C C . SER A 1 101 ? 12.190 -5.915 -10.736 1.00 73.88 101 SER A C 1
ATOM 793 O O . SER A 1 101 ? 11.414 -4.959 -10.833 1.00 73.88 101 SER A O 1
ATOM 795 N N . GLU A 1 102 ? 13.430 -5.857 -11.224 1.00 68.12 102 GLU A N 1
ATOM 796 C CA . GLU A 1 102 ? 13.900 -4.707 -12.011 1.00 68.12 102 GLU A CA 1
ATOM 797 C C . GLU A 1 102 ? 13.150 -4.584 -13.350 1.00 68.12 102 GLU A C 1
ATOM 799 O O . GLU A 1 102 ? 12.902 -3.478 -13.844 1.00 68.12 102 GLU A O 1
ATOM 804 N N . GLU A 1 103 ? 12.739 -5.720 -13.913 1.00 71.50 103 GLU A N 1
ATOM 805 C CA . GLU A 1 103 ? 12.078 -5.809 -15.212 1.00 71.50 103 GLU A CA 1
ATOM 806 C C . GLU A 1 103 ? 10.574 -5.531 -15.078 1.00 71.50 103 GLU A C 1
ATOM 808 O O . GLU A 1 103 ? 10.035 -4.630 -15.740 1.00 71.50 103 GLU A O 1
ATOM 813 N N . GLU A 1 104 ? 9.921 -6.224 -14.143 1.00 77.50 104 GLU A N 1
ATOM 814 C CA . GLU A 1 104 ? 8.468 -6.263 -13.993 1.00 77.50 104 GLU A CA 1
ATOM 815 C C . GLU A 1 104 ? 8.014 -6.107 -12.534 1.00 77.50 104 GLU A C 1
ATOM 817 O O . GLU A 1 104 ? 8.597 -6.665 -11.601 1.00 77.50 104 GLU A O 1
ATOM 822 N N . ASN A 1 105 ? 6.917 -5.366 -12.345 1.00 82.88 105 ASN A N 1
ATOM 823 C CA . ASN A 1 105 ? 6.189 -5.314 -11.080 1.00 82.88 105 ASN A CA 1
ATOM 824 C C . ASN A 1 105 ? 4.810 -5.936 -11.282 1.00 82.88 105 ASN A C 1
ATOM 826 O O . ASN A 1 105 ? 4.020 -5.436 -12.086 1.00 82.88 105 ASN A O 1
ATOM 830 N N . SER A 1 106 ? 4.514 -6.978 -10.514 1.00 90.12 106 SER A N 1
ATOM 831 C CA . SER A 1 106 ? 3.200 -7.609 -10.483 1.00 90.12 106 SER A CA 1
ATOM 832 C C . SER A 1 106 ? 2.421 -7.118 -9.271 1.00 90.12 106 SER A C 1
ATOM 834 O O . SER A 1 106 ? 2.916 -7.116 -8.139 1.00 90.12 106 SER A O 1
ATOM 836 N N . VAL A 1 107 ? 1.193 -6.665 -9.507 1.00 94.50 107 VAL A N 1
ATOM 837 C CA . VAL A 1 107 ? 0.312 -6.137 -8.468 1.00 94.50 107 VAL A CA 1
ATOM 838 C C . VAL A 1 107 ? -1.123 -6.582 -8.705 1.00 94.50 107 VAL A C 1
ATOM 840 O O . VAL A 1 107 ? -1.567 -6.715 -9.844 1.00 94.50 107 VAL A O 1
ATOM 843 N N . ALA A 1 108 ? -1.876 -6.737 -7.621 1.00 95.75 108 ALA A N 1
ATOM 844 C CA . ALA A 1 108 ? -3.268 -7.152 -7.666 1.00 95.75 108 ALA A CA 1
ATOM 845 C C . ALA A 1 108 ? -4.153 -6.216 -6.840 1.00 95.75 108 ALA A C 1
ATOM 847 O O . ALA A 1 108 ? -3.925 -5.992 -5.648 1.00 95.75 108 ALA A O 1
ATOM 848 N N . LEU A 1 109 ? -5.223 -5.714 -7.457 1.00 97.75 109 LEU A N 1
ATOM 849 C CA . LEU A 1 109 ? -6.338 -5.112 -6.733 1.00 97.75 109 LEU A CA 1
ATOM 850 C C . LEU A 1 109 ? -7.338 -6.220 -6.391 1.00 97.75 109 LEU A C 1
ATOM 852 O O . LEU A 1 109 ? -8.064 -6.697 -7.256 1.00 97.75 109 LEU A O 1
ATOM 856 N N . LEU A 1 110 ? -7.367 -6.632 -5.126 1.00 96.94 110 LEU A N 1
ATOM 857 C CA . LEU A 1 110 ? -8.233 -7.711 -4.649 1.00 96.94 110 LEU A CA 1
ATOM 858 C C . LEU A 1 110 ? -9.680 -7.239 -4.463 1.00 96.94 110 LEU A C 1
ATOM 860 O O . LEU A 1 110 ? -10.618 -7.999 -4.683 1.00 96.94 110 LEU A O 1
ATOM 864 N N . THR A 1 111 ? -9.867 -5.990 -4.032 1.00 97.31 111 THR A N 1
ATOM 865 C CA . THR A 1 111 ? -11.181 -5.337 -3.938 1.00 97.31 111 THR A CA 1
ATOM 866 C C . THR A 1 111 ? -11.032 -3.814 -3.898 1.00 97.31 111 THR A C 1
ATOM 868 O O . THR A 1 111 ? -9.952 -3.296 -3.604 1.00 97.31 111 THR A O 1
ATOM 871 N N . GLY A 1 112 ? -12.128 -3.102 -4.157 1.00 96.88 112 GLY A N 1
ATOM 872 C CA . GLY A 1 112 ? -12.231 -1.648 -4.093 1.00 96.88 112 GLY A CA 1
ATOM 873 C C . GLY A 1 112 ? -11.980 -0.970 -5.432 1.00 96.88 112 GLY A C 1
ATOM 874 O O . GLY A 1 112 ? -12.292 -1.514 -6.490 1.00 96.88 112 GLY A O 1
ATOM 875 N N . LYS A 1 113 ? -11.453 0.255 -5.382 1.00 97.50 113 LYS A N 1
ATOM 876 C CA . LYS A 1 113 ? -11.260 1.098 -6.563 1.00 97.50 113 LYS A CA 1
ATOM 877 C C . LYS A 1 113 ? -9.827 1.595 -6.633 1.00 97.50 113 LYS A C 1
ATOM 879 O O . LYS A 1 113 ? -9.262 2.071 -5.649 1.00 97.50 113 LYS A O 1
ATOM 884 N N . SER A 1 114 ? -9.282 1.568 -7.841 1.00 97.62 114 SER A N 1
ATOM 885 C CA .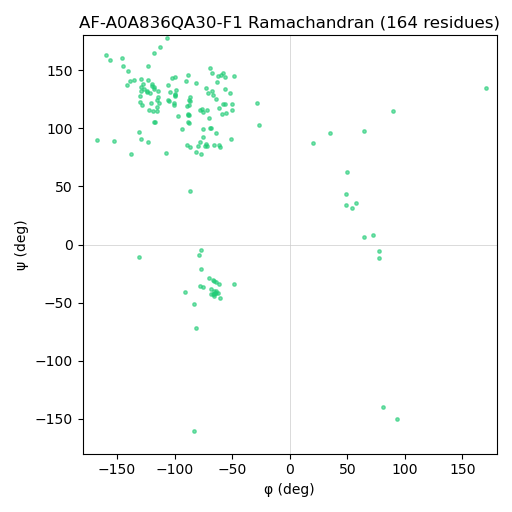 SER A 1 114 ? -7.964 2.104 -8.128 1.00 97.62 114 SER A CA 1
ATOM 886 C C . SER A 1 114 ? -7.895 2.724 -9.518 1.00 97.62 114 SER A C 1
ATOM 888 O O . SER A 1 114 ? -8.635 2.314 -10.410 1.00 97.62 114 SER A O 1
ATOM 890 N N . ASN A 1 115 ? -6.987 3.687 -9.692 1.00 97.88 115 ASN A N 1
ATOM 891 C CA . ASN A 1 115 ? -6.567 4.168 -11.004 1.00 97.88 115 ASN A CA 1
ATOM 892 C C . ASN A 1 115 ? -5.091 3.825 -11.221 1.00 97.88 115 ASN A C 1
ATOM 894 O O . ASN A 1 115 ? -4.245 4.217 -10.416 1.00 97.88 115 ASN A O 1
ATOM 898 N N . PHE A 1 116 ? -4.793 3.165 -12.335 1.00 96.12 116 PHE A N 1
ATOM 899 C CA . PHE A 1 116 ? -3.436 2.834 -12.751 1.00 96.12 116 PHE A CA 1
ATOM 900 C C . PHE A 1 116 ? -2.965 3.840 -13.799 1.00 96.12 116 PHE A C 1
ATOM 902 O O . PHE A 1 116 ? -3.657 4.095 -14.781 1.00 96.12 116 PHE A O 1
ATOM 909 N N . SER A 1 117 ? -1.788 4.409 -13.577 1.00 94.69 117 SER A N 1
ATOM 910 C CA . SER A 1 117 ? -1.058 5.231 -14.533 1.00 94.69 117 SER A CA 1
ATOM 911 C C . SER A 1 117 ? 0.241 4.504 -14.836 1.00 94.69 117 SER A C 1
ATOM 913 O O . SER A 1 117 ? 1.127 4.447 -13.984 1.00 94.69 117 SER A O 1
ATOM 915 N N . VAL A 1 118 ? 0.320 3.904 -16.019 1.00 92.31 118 VAL A N 1
ATOM 916 C CA . VAL A 1 118 ? 1.445 3.065 -16.441 1.00 92.31 118 VAL A CA 1
ATOM 917 C C . VAL A 1 118 ? 2.142 3.750 -17.604 1.00 92.31 118 VAL A C 1
ATOM 919 O O . VAL A 1 118 ? 1.480 4.197 -18.543 1.00 92.31 118 VAL A O 1
ATOM 922 N N . LYS A 1 119 ? 3.468 3.851 -17.536 1.00 89.62 119 LYS A N 1
ATOM 923 C CA . LYS A 1 119 ? 4.273 4.367 -18.641 1.00 89.62 119 LYS A CA 1
ATOM 924 C C . LYS A 1 119 ? 4.194 3.386 -19.818 1.00 89.62 119 LYS A C 1
ATOM 926 O O . LYS A 1 119 ? 4.432 2.194 -19.606 1.00 89.62 119 LYS A O 1
ATOM 931 N N . PRO A 1 120 ? 3.870 3.847 -21.039 1.00 87.25 120 PRO A N 1
ATOM 932 C CA . PRO A 1 120 ? 3.893 2.993 -22.217 1.00 87.25 120 PRO A CA 1
ATOM 933 C C . PRO A 1 120 ? 5.270 2.357 -22.397 1.00 87.25 120 PRO A C 1
ATOM 935 O O . PRO A 1 120 ? 6.297 2.980 -22.111 1.00 87.25 120 PRO A O 1
ATOM 938 N N . LEU A 1 121 ? 5.287 1.117 -22.878 1.00 83.06 121 LEU A N 1
ATOM 939 C CA . LEU A 1 121 ? 6.529 0.495 -23.317 1.00 83.06 121 LEU A CA 1
ATOM 940 C C . LEU A 1 121 ? 7.093 1.302 -24.498 1.00 83.06 121 LEU A C 1
ATOM 942 O O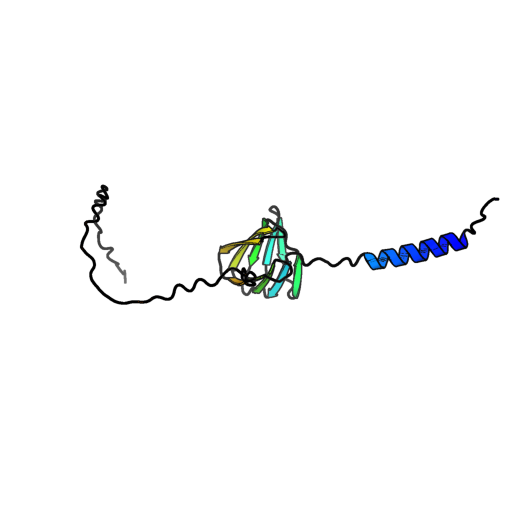 . LEU A 1 121 ? 6.306 1.827 -25.290 1.00 83.06 121 LEU A O 1
ATOM 946 N N . PRO A 1 122 ? 8.426 1.432 -24.621 1.00 79.75 122 PRO A N 1
ATOM 947 C CA . PRO A 1 122 ? 9.016 2.040 -25.803 1.00 79.75 122 PRO A CA 1
ATOM 948 C C . PRO A 1 122 ? 8.545 1.274 -27.039 1.00 79.75 122 PRO A C 1
ATOM 950 O O . PRO A 1 122 ? 8.533 0.040 -27.040 1.00 79.75 122 PRO A O 1
ATOM 953 N N . GLU A 1 123 ? 8.125 2.008 -28.067 1.00 67.12 123 GLU A N 1
ATOM 954 C CA . GLU A 1 123 ? 7.735 1.412 -29.337 1.00 67.12 123 GLU A CA 1
ATOM 955 C C . GLU A 1 123 ? 8.914 0.590 -29.858 1.00 67.12 123 GLU A C 1
ATOM 957 O O . GLU A 1 123 ? 10.031 1.086 -30.021 1.00 67.12 123 GLU A O 1
ATOM 962 N N . SER A 1 124 ? 8.674 -0.704 -30.061 1.00 57.62 124 SER A N 1
ATOM 963 C CA . SER A 1 124 ? 9.587 -1.539 -30.821 1.00 57.62 124 SER A CA 1
ATOM 964 C C . SER A 1 124 ? 9.683 -0.913 -32.209 1.00 57.62 124 SER A C 1
ATOM 966 O O . SER A 1 124 ? 8.698 -0.883 -32.942 1.00 57.62 124 SER A O 1
ATOM 968 N N . SER A 1 125 ? 10.849 -0.370 -32.559 1.00 54.94 125 SER A N 1
ATOM 969 C CA . SER A 1 125 ? 11.160 0.026 -33.929 1.00 54.94 125 SER A CA 1
ATOM 970 C C . SER A 1 125 ? 11.204 -1.242 -34.785 1.00 54.94 125 SER A C 1
ATOM 972 O O . SER A 1 125 ? 12.252 -1.872 -34.932 1.00 54.94 125 SER A O 1
ATOM 974 N N . GLY A 1 126 ? 10.040 -1.662 -35.259 1.00 49.00 126 GLY A N 1
ATOM 975 C CA . GLY A 1 126 ? 9.837 -2.876 -36.026 1.00 49.00 126 GLY A CA 1
ATOM 976 C C . GLY A 1 126 ? 8.633 -2.688 -36.928 1.00 49.00 126 GLY A C 1
ATOM 977 O O . GLY A 1 126 ? 7.512 -2.965 -36.522 1.00 49.00 126 GLY A O 1
ATOM 978 N N . ASP A 1 127 ? 8.913 -2.173 -38.124 1.00 42.00 127 ASP A N 1
ATOM 979 C CA . ASP A 1 127 ? 8.110 -2.227 -39.341 1.00 42.00 127 ASP A CA 1
ATOM 980 C C . ASP A 1 127 ? 6.589 -2.169 -39.154 1.00 42.00 127 ASP A C 1
ATOM 982 O O . ASP A 1 127 ? 5.899 -3.182 -39.007 1.00 42.00 127 ASP A O 1
ATOM 986 N N . GLU A 1 128 ? 6.060 -0.955 -39.295 1.00 46.38 128 GLU A N 1
ATOM 987 C CA . GLU A 1 128 ? 4.682 -0.707 -39.698 1.00 46.38 128 GLU A CA 1
ATOM 988 C C . GLU A 1 128 ? 4.365 -1.500 -40.980 1.00 46.38 128 GLU A C 1
ATOM 990 O O . GLU A 1 128 ? 4.543 -1.031 -42.103 1.00 46.38 128 GLU A O 1
ATOM 995 N N . LYS A 1 129 ? 3.859 -2.726 -40.838 1.00 38.78 129 LYS A N 1
ATOM 996 C CA . LYS A 1 129 ? 3.021 -3.330 -41.873 1.00 38.78 129 LYS A CA 1
ATOM 997 C C . LYS A 1 129 ? 1.585 -2.944 -41.592 1.00 38.78 129 LYS A C 1
ATOM 999 O O . LYS A 1 129 ? 0.829 -3.647 -40.930 1.00 38.78 129 LYS A O 1
ATOM 1004 N N . GLU A 1 130 ? 1.274 -1.770 -42.119 1.00 46.88 130 GLU A N 1
ATOM 1005 C CA . GLU A 1 130 ? -0.035 -1.294 -42.533 1.00 46.88 130 GLU A CA 1
ATOM 1006 C C . GLU A 1 130 ? -0.967 -2.466 -42.920 1.00 46.88 130 GLU A C 1
ATOM 1008 O O . GLU A 1 130 ? -0.858 -3.054 -43.996 1.00 46.88 130 GLU A O 1
ATOM 1013 N N . VAL A 1 131 ? -1.905 -2.833 -42.042 1.00 39.88 131 VAL A N 1
ATOM 1014 C CA . VAL A 1 131 ? -3.076 -3.637 -42.426 1.00 39.88 131 VAL A CA 1
ATOM 1015 C C . VAL A 1 131 ? -4.275 -2.710 -42.391 1.00 39.88 131 VAL A C 1
ATOM 1017 O O . VAL A 1 131 ? -5.058 -2.679 -41.446 1.00 39.88 131 VAL A O 1
ATOM 1020 N N . ASN A 1 132 ? -4.388 -1.919 -43.452 1.00 45.06 132 ASN A N 1
ATOM 1021 C CA . ASN A 1 132 ? -5.572 -1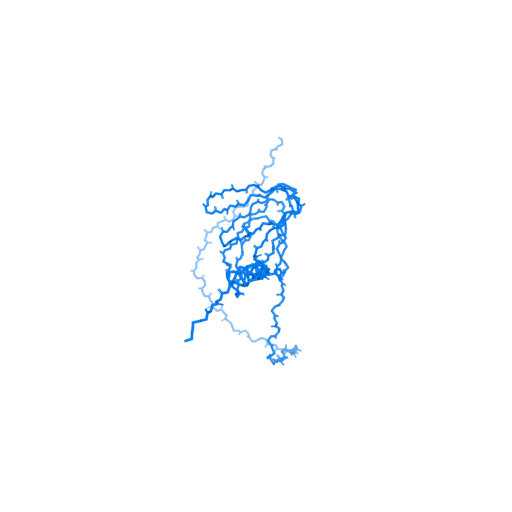.136 -43.747 1.00 45.06 132 ASN A CA 1
ATOM 1022 C C . ASN A 1 132 ? -6.068 -1.534 -45.140 1.00 45.06 132 ASN A C 1
ATOM 1024 O O . ASN A 1 132 ? -5.676 -0.958 -46.149 1.00 45.06 132 ASN A O 1
ATOM 1028 N N . GLN A 1 133 ? -6.910 -2.567 -45.207 1.00 38.28 133 GLN A N 1
ATOM 1029 C CA . GLN A 1 133 ? -7.726 -2.847 -46.389 1.00 38.28 133 GLN A CA 1
ATOM 1030 C C . GLN A 1 133 ? -9.137 -3.250 -45.959 1.00 38.28 133 GLN A C 1
ATOM 1032 O O . GLN A 1 133 ? -9.523 -4.415 -45.995 1.00 38.28 133 GLN A O 1
ATOM 1037 N N . ASN A 1 134 ? -9.935 -2.246 -45.600 1.00 44.50 134 ASN A N 1
ATOM 1038 C CA . ASN A 1 134 ? -11.381 -2.342 -45.743 1.00 44.50 134 ASN A CA 1
ATOM 1039 C C . ASN A 1 134 ? -11.711 -2.327 -47.243 1.00 44.50 134 ASN A C 1
ATOM 1041 O O . ASN A 1 134 ? -11.729 -1.271 -47.873 1.00 44.50 134 ASN A O 1
ATOM 1045 N N . LYS A 1 135 ? -11.973 -3.501 -47.821 1.00 35.75 135 LYS A N 1
ATOM 1046 C CA . LYS A 1 135 ? -12.700 -3.632 -49.089 1.00 35.75 135 LYS A CA 1
ATOM 1047 C C . LYS A 1 135 ? -13.986 -4.409 -48.841 1.00 35.75 135 LYS A C 1
ATOM 1049 O O . LYS A 1 135 ? -13.975 -5.626 -48.680 1.00 35.75 135 LYS A O 1
ATOM 1054 N N . GLU A 1 136 ? -15.104 -3.688 -48.845 1.00 40.78 136 GLU A N 1
ATOM 1055 C CA . GLU A 1 136 ? -16.408 -4.270 -49.141 1.00 40.78 136 GLU A CA 1
ATOM 1056 C C . GLU A 1 136 ? -16.372 -4.913 -50.535 1.00 40.78 136 GLU A C 1
ATOM 1058 O O . GLU A 1 136 ? -16.119 -4.230 -51.524 1.00 40.78 136 GLU A O 1
ATOM 1063 N N . MET A 1 137 ? -16.644 -6.217 -50.630 1.00 31.73 137 MET A N 1
ATOM 1064 C CA . MET A 1 137 ? -17.791 -6.756 -51.376 1.00 31.73 137 MET A CA 1
ATOM 1065 C C . MET A 1 137 ? -17.734 -8.288 -51.521 1.00 31.73 137 MET A C 1
ATOM 1067 O O . MET A 1 137 ? -16.772 -8.851 -52.029 1.00 31.73 137 MET A O 1
ATOM 1071 N N . LYS A 1 138 ? -18.911 -8.877 -51.260 1.00 32.47 138 LYS A N 1
ATOM 1072 C CA . LYS A 1 138 ? -19.530 -10.068 -51.878 1.00 32.47 138 LYS A CA 1
ATOM 1073 C C . LYS A 1 138 ? -19.275 -11.478 -51.307 1.00 32.47 138 LYS A C 1
ATOM 1075 O O . LYS A 1 138 ? -18.247 -12.101 -51.512 1.00 32.47 138 LYS A O 1
ATOM 1080 N N . LYS A 1 139 ? -20.415 -11.996 -50.816 1.00 32.72 139 LYS A N 1
ATOM 1081 C CA . LYS A 1 139 ? -20.955 -13.370 -50.831 1.00 32.72 139 LYS A CA 1
ATOM 1082 C C . LYS A 1 139 ? -20.189 -14.452 -50.061 1.00 32.72 139 LYS A C 1
ATOM 1084 O O . LYS A 1 139 ? -19.312 -15.124 -50.585 1.00 32.72 139 LYS A O 1
ATOM 1089 N N . VAL A 1 140 ? -20.690 -14.696 -48.851 1.00 34.41 140 VAL A N 1
ATOM 1090 C CA . VAL A 1 140 ? -20.530 -15.935 -48.078 1.00 34.41 140 VAL A CA 1
ATOM 1091 C C . VAL A 1 140 ? -21.203 -17.097 -48.827 1.00 34.41 140 VAL A C 1
ATOM 1093 O O . VAL A 1 140 ? -22.396 -16.987 -49.121 1.00 34.41 140 VAL A O 1
ATOM 1096 N N . PRO A 1 141 ? -20.509 -18.212 -49.121 1.00 38.47 141 PRO A N 1
ATOM 1097 C CA . PRO A 1 141 ? -21.155 -19.491 -49.357 1.00 38.47 141 PRO A CA 1
ATOM 1098 C C . PRO A 1 141 ? -21.354 -20.201 -48.015 1.00 38.47 141 PRO A C 1
ATOM 1100 O O . PRO A 1 141 ? -20.424 -20.370 -47.226 1.00 38.47 141 PRO A O 1
ATOM 1103 N N . GLU A 1 142 ? -22.596 -20.598 -47.774 1.00 44.78 142 GLU A N 1
ATOM 1104 C CA . GLU A 1 142 ? -23.025 -21.428 -46.657 1.00 44.78 142 GLU A CA 1
ATOM 1105 C C . GLU A 1 142 ? -22.227 -22.740 -46.630 1.00 44.78 142 GLU A C 1
ATOM 1107 O O . GLU A 1 142 ? -22.377 -23.592 -47.503 1.00 44.78 142 GLU A O 1
ATOM 1112 N N . ASN A 1 143 ? -21.389 -22.927 -45.609 1.00 37.94 143 ASN A N 1
ATOM 1113 C CA . ASN A 1 143 ? -20.911 -24.251 -45.231 1.00 37.94 143 ASN A CA 1
ATOM 1114 C C . ASN A 1 143 ? -21.127 -24.470 -43.731 1.00 37.94 143 ASN A C 1
ATOM 1116 O O . ASN A 1 143 ? -20.317 -24.094 -42.889 1.00 37.94 143 ASN A O 1
ATOM 1120 N N . THR A 1 144 ? -22.298 -25.025 -43.433 1.00 36.72 144 THR A N 1
ATOM 1121 C CA . THR A 1 144 ? -22.566 -26.058 -42.427 1.00 36.72 144 THR A CA 1
ATOM 1122 C C . THR A 1 144 ? -21.515 -26.223 -41.318 1.00 36.72 144 THR A C 1
ATOM 1124 O O . THR A 1 144 ? -20.652 -27.097 -41.366 1.00 36.72 144 THR A O 1
ATOM 1127 N N . LEU A 1 145 ? -21.657 -25.449 -40.239 1.00 40.34 145 LEU A N 1
ATOM 1128 C CA . LEU A 1 145 ? -21.012 -25.736 -38.956 1.00 40.34 145 LEU A CA 1
ATOM 1129 C C . LEU A 1 145 ? -21.839 -26.776 -38.187 1.00 40.34 145 LEU A C 1
ATOM 1131 O O . LEU A 1 145 ? -22.594 -26.450 -37.273 1.00 40.34 145 LEU A O 1
ATOM 1135 N N . THR A 1 146 ? -21.699 -28.055 -38.535 1.00 38.69 146 THR A N 1
ATOM 1136 C CA . THR A 1 146 ? -22.148 -29.155 -37.667 1.00 38.69 146 THR A CA 1
ATOM 1137 C C . THR A 1 146 ? -21.148 -29.367 -36.534 1.00 38.69 146 THR A C 1
ATOM 1139 O O . THR A 1 146 ? -20.360 -30.310 -36.554 1.00 38.69 146 THR A O 1
ATOM 1142 N N . ALA A 1 147 ? -21.193 -28.509 -35.517 1.00 42.34 147 ALA A N 1
ATOM 1143 C CA . ALA A 1 147 ? -20.619 -28.815 -34.212 1.00 42.34 147 ALA A CA 1
ATOM 1144 C C . ALA A 1 147 ? -21.728 -29.399 -33.323 1.00 42.34 147 ALA A C 1
ATOM 1146 O O . ALA A 1 147 ? -22.569 -28.683 -32.782 1.00 42.34 147 ALA A O 1
ATOM 1147 N N . LYS A 1 148 ? -21.760 -30.732 -33.203 1.00 42.91 148 LYS A N 1
ATOM 1148 C CA . LYS A 1 148 ? -22.616 -31.450 -32.250 1.00 42.91 148 LYS A CA 1
ATOM 1149 C C . LYS A 1 148 ? -22.205 -31.085 -30.815 1.00 42.91 148 LYS A C 1
ATOM 1151 O O . LYS A 1 148 ? -21.329 -31.730 -30.249 1.00 42.91 148 LYS A O 1
ATOM 1156 N N . LEU A 1 149 ? -22.881 -30.118 -30.190 1.00 42.28 149 LEU A N 1
ATOM 1157 C CA . LEU A 1 149 ? -22.947 -30.027 -28.727 1.00 42.28 149 LEU A CA 1
ATOM 1158 C C . LEU A 1 149 ? -23.987 -31.032 -28.214 1.00 42.28 149 LEU A C 1
ATOM 1160 O O . LEU A 1 149 ? -25.162 -30.726 -28.016 1.00 42.28 149 LEU A O 1
ATOM 1164 N N . GLY A 1 150 ? -23.545 -32.276 -28.039 1.00 40.06 150 GLY A N 1
ATOM 1165 C CA . GLY A 1 150 ? -24.305 -33.314 -27.351 1.00 40.06 150 GLY A CA 1
ATOM 1166 C C . GLY A 1 150 ? -24.279 -33.088 -25.842 1.00 40.06 150 GLY A C 1
ATOM 1167 O O . GLY A 1 150 ? -23.376 -33.562 -25.165 1.00 40.06 150 GLY A O 1
ATOM 1168 N N . GLY A 1 151 ? -25.278 -32.381 -25.315 1.00 39.50 151 GLY A N 1
ATOM 1169 C CA . GLY A 1 151 ? -25.465 -32.193 -23.875 1.00 39.50 151 GLY A CA 1
ATOM 1170 C C . GLY A 1 151 ? -26.838 -31.608 -23.560 1.00 39.50 151 GLY A C 1
ATOM 1171 O O . GLY A 1 151 ? -27.025 -30.397 -23.535 1.00 39.50 151 GLY A O 1
ATOM 1172 N N . LYS A 1 152 ? -27.827 -32.480 -23.351 1.00 41.69 152 LYS A N 1
ATOM 1173 C CA . LYS A 1 152 ? -29.236 -32.145 -23.098 1.00 41.69 152 LYS A CA 1
ATOM 1174 C C . LYS A 1 152 ? -29.410 -31.552 -21.691 1.00 41.69 152 LYS A C 1
ATOM 1176 O O . LYS A 1 152 ? -29.757 -32.274 -20.760 1.00 41.69 152 LYS A O 1
ATOM 1181 N N . LEU A 1 153 ? -29.206 -30.244 -21.527 1.00 51.03 153 LEU A N 1
ATOM 1182 C CA . LEU A 1 153 ? -29.603 -29.519 -20.312 1.00 51.03 153 LEU A CA 1
ATOM 1183 C C . LEU A 1 153 ? -31.129 -29.360 -20.290 1.00 51.03 153 LEU A C 1
ATOM 1185 O O . LEU A 1 153 ? -31.698 -28.385 -20.774 1.00 51.03 153 LEU A O 1
ATOM 1189 N N . LYS A 1 154 ? -31.806 -30.377 -19.755 1.00 46.78 154 LYS A N 1
ATOM 1190 C CA . LYS A 1 154 ? -33.253 -30.388 -19.528 1.00 46.78 154 LYS A CA 1
ATOM 1191 C C . LYS A 1 154 ? -33.535 -29.743 -18.161 1.00 46.78 154 LYS A C 1
ATOM 1193 O O . LYS A 1 154 ? -33.649 -30.440 -17.161 1.00 46.78 154 LYS A O 1
ATOM 1198 N N . GLY A 1 155 ? -33.613 -28.414 -18.120 1.00 43.88 155 GLY A N 1
ATOM 1199 C CA . GLY A 1 155 ? -34.007 -27.643 -16.936 1.00 43.88 155 GLY A CA 1
ATOM 1200 C C . GLY A 1 155 ? -35.116 -26.656 -17.291 1.00 43.88 155 GLY A C 1
ATOM 1201 O O . GLY A 1 155 ? -34.942 -25.822 -18.172 1.00 43.88 155 GLY A O 1
ATOM 1202 N N . ASN A 1 156 ? -36.275 -26.786 -16.648 1.00 45.19 156 ASN A N 1
ATOM 1203 C CA . ASN A 1 156 ? -37.442 -25.938 -16.878 1.00 45.19 156 ASN A CA 1
ATOM 1204 C C . ASN A 1 156 ? -37.220 -24.572 -16.196 1.00 45.19 156 ASN A C 1
ATOM 1206 O O . ASN A 1 156 ? -37.075 -24.518 -14.977 1.00 45.19 156 ASN A O 1
ATOM 1210 N N . LEU A 1 157 ? -37.165 -23.477 -16.963 1.00 49.34 157 LEU A N 1
ATOM 1211 C CA . LEU A 1 157 ? -37.085 -22.108 -16.438 1.00 49.34 157 LEU A CA 1
ATOM 1212 C C . LEU A 1 157 ? -38.452 -21.708 -15.862 1.00 49.34 157 LEU A C 1
ATOM 1214 O O . LEU A 1 157 ? -39.281 -21.088 -16.528 1.00 49.34 157 LEU A O 1
ATOM 1218 N N . THR A 1 158 ? -38.712 -22.069 -14.607 1.00 50.81 158 THR A N 1
ATOM 1219 C CA . THR A 1 158 ? -39.880 -21.561 -13.884 1.00 50.81 158 THR A CA 1
ATOM 1220 C C . THR A 1 158 ? -39.662 -20.094 -13.526 1.00 50.81 158 THR A C 1
ATOM 1222 O O . THR A 1 158 ? -38.765 -19.735 -12.765 1.00 50.81 158 THR A O 1
ATOM 1225 N N . LYS A 1 159 ? -40.506 -19.249 -14.116 1.00 51.16 159 LYS A N 1
ATOM 1226 C CA . LYS A 1 159 ? -40.607 -17.798 -13.940 1.00 51.16 159 LYS A CA 1
ATOM 1227 C C . LYS A 1 159 ? -40.686 -17.437 -12.446 1.00 51.16 159 LYS A C 1
ATOM 1229 O O . LYS A 1 159 ? -41.647 -17.798 -11.773 1.00 51.16 159 LYS A O 1
ATOM 1234 N N . LEU A 1 160 ? -39.682 -16.721 -11.937 1.00 47.28 160 LEU A N 1
ATOM 1235 C CA . LEU A 1 160 ? -39.625 -16.236 -10.556 1.00 47.28 160 LEU A CA 1
ATOM 1236 C C . LEU A 1 160 ? -40.701 -15.149 -10.351 1.00 47.28 160 LEU A C 1
ATOM 1238 O O . LEU A 1 160 ? -40.530 -14.002 -10.766 1.00 47.28 160 LEU A O 1
ATOM 1242 N N . VAL A 1 161 ? -41.837 -15.510 -9.755 1.00 48.03 161 VAL A N 1
ATOM 1243 C CA . VAL A 1 161 ? -42.892 -14.559 -9.377 1.00 48.03 161 VAL A CA 1
ATOM 1244 C C . VAL A 1 161 ? -42.431 -13.796 -8.132 1.00 48.03 161 VAL A C 1
ATOM 1246 O O . VAL A 1 161 ? -42.276 -14.373 -7.061 1.00 48.03 161 VAL A O 1
ATOM 1249 N N . ARG A 1 162 ? -42.204 -12.484 -8.270 1.00 54.78 162 ARG A N 1
ATOM 1250 C CA . ARG A 1 162 ? -42.031 -11.562 -7.138 1.00 54.78 162 ARG A CA 1
ATOM 1251 C C . ARG A 1 162 ? -43.373 -11.388 -6.424 1.00 54.78 162 ARG A C 1
ATOM 1253 O O . ARG A 1 162 ? -44.248 -10.697 -6.939 1.00 54.78 162 ARG A O 1
ATOM 1260 N N . THR A 1 163 ? -43.516 -11.932 -5.223 1.00 53.16 163 THR A N 1
ATOM 1261 C CA . THR A 1 163 ? -44.553 -11.513 -4.272 1.00 53.16 163 THR A CA 1
ATOM 1262 C C . THR A 1 163 ? -44.017 -10.365 -3.423 1.00 53.16 163 THR A C 1
ATOM 1264 O O . THR A 1 163 ? -43.107 -10.523 -2.615 1.00 53.16 163 THR A O 1
ATOM 1267 N N . LYS A 1 164 ? -44.578 -9.173 -3.636 1.00 47.19 164 LYS A N 1
ATOM 1268 C CA . LYS A 1 164 ? -44.417 -8.010 -2.762 1.00 47.19 164 LYS A CA 1
ATOM 1269 C C . LYS A 1 164 ? -45.511 -8.123 -1.696 1.00 47.19 164 LYS A C 1
ATOM 1271 O O 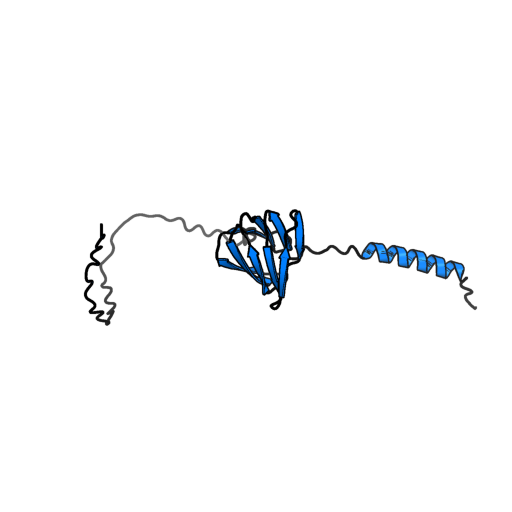. LYS A 1 164 ? -46.677 -7.919 -2.024 1.00 47.19 164 LYS A O 1
ATOM 1276 N N . GLN A 1 165 ? -45.166 -8.518 -0.471 1.00 49.38 165 GLN A N 1
ATOM 1277 C CA . GLN A 1 165 ? -46.092 -8.378 0.656 1.00 49.38 165 GLN A CA 1
ATOM 1278 C C . GLN A 1 165 ? -46.175 -6.898 1.038 1.00 49.38 165 GLN A C 1
ATOM 1280 O O . GLN A 1 165 ? -45.172 -6.181 1.027 1.00 49.38 165 GLN A O 1
ATOM 1285 N N . ARG A 1 166 ? -47.414 -6.462 1.236 1.00 43.62 166 ARG A N 1
ATOM 1286 C CA . ARG A 1 166 ? -47.842 -5.114 1.586 1.00 43.62 166 ARG A CA 1
ATOM 1287 C C . ARG A 1 166 ? -48.069 -5.050 3.086 1.00 43.62 166 ARG A C 1
ATOM 1289 O O . ARG A 1 166 ? -48.512 -6.089 3.623 1.00 43.62 166 ARG A O 1
#

pLDDT: mean 73.12, std 23.24, range [31.73, 98.44]

Mean predicted aligned error: 18.09 Å

Nearest PDB structures (foldseek):
  5dzc-assembly1_A-2  TM=5.732E-01  e=8.861E-01  Plasmodium vivax Sal-1
  8eow-assembly1_A  TM=3.430E-01  e=8.395E-01  Rattus norvegicus
  3of1-assembly1_A  TM=5.211E-01  e=1.100E+00  Saccharomyces cerevisiae
  7u06-assembly1_c  TM=1.691E-01  e=4.021E+00  Saccharomyces cerevisiae